Protein AF-A0A8K0MR04-F1 (afdb_monomer_lite)

Structure (mmCIF, N/CA/C/O backbone):
data_AF-A0A8K0MR04-F1
#
_entry.id   AF-A0A8K0MR04-F1
#
loop_
_atom_site.group_PDB
_atom_site.id
_atom_site.type_symbol
_atom_site.label_atom_id
_atom_site.label_alt_id
_atom_site.label_comp_id
_atom_site.label_asym_id
_atom_site.label_entity_id
_atom_site.label_seq_id
_atom_site.pdbx_PDB_ins_code
_atom_site.Cartn_x
_atom_site.Cartn_y
_atom_site.Cartn_z
_atom_site.occ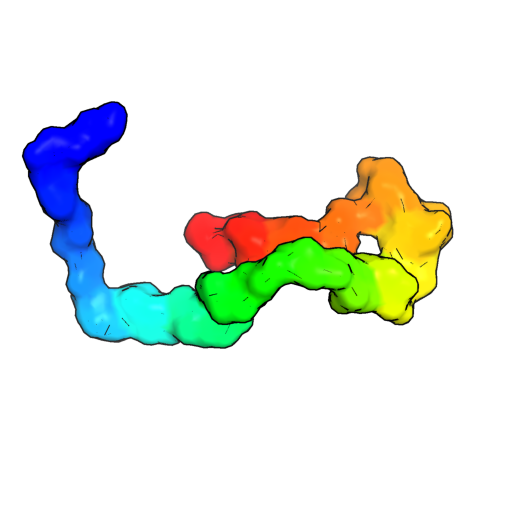upancy
_atom_site.B_iso_or_equiv
_atom_site.auth_seq_id
_atom_site.auth_comp_id
_atom_site.auth_asym_id
_atom_site.auth_atom_id
_atom_site.pdbx_PDB_model_num
ATOM 1 N N . MET A 1 1 ? 4.210 6.839 18.250 1.00 57.38 1 MET A N 1
ATOM 2 C CA . MET A 1 1 ? 3.178 5.780 18.207 1.00 57.38 1 MET A CA 1
ATOM 3 C C . MET A 1 1 ? 1.976 6.253 19.012 1.00 57.38 1 MET A C 1
ATOM 5 O O . MET A 1 1 ? 2.195 6.798 20.094 1.00 57.38 1 MET A O 1
ATOM 9 N N . PRO A 1 2 ? 0.741 6.151 18.496 1.00 82.50 2 PRO A N 1
ATOM 10 C CA . PRO A 1 2 ? -0.441 6.515 19.271 1.00 82.50 2 PRO A CA 1
ATOM 11 C C . PRO A 1 2 ? -0.541 5.633 20.527 1.00 82.50 2 PRO A C 1
ATOM 13 O O . PRO A 1 2 ? -0.277 4.438 20.475 1.00 82.50 2 PRO A O 1
ATOM 16 N N . ARG A 1 3 ? -0.883 6.241 21.671 1.00 90.12 3 ARG A N 1
ATOM 17 C CA . ARG A 1 3 ? -1.026 5.562 22.980 1.00 90.12 3 ARG A CA 1
ATOM 18 C C . ARG A 1 3 ? -2.380 4.863 23.168 1.00 90.12 3 ARG A C 1
ATOM 20 O O . ARG A 1 3 ? -2.590 4.220 24.187 1.00 90.12 3 ARG A O 1
ATOM 27 N N . LYS A 1 4 ? -3.295 5.040 22.214 1.00 92.31 4 LYS A N 1
ATOM 28 C CA . LYS A 1 4 ? -4.654 4.491 22.203 1.00 92.31 4 LYS A CA 1
ATOM 29 C C . LYS A 1 4 ? -5.023 4.057 20.789 1.00 92.31 4 LYS A C 1
ATOM 31 O O . LYS A 1 4 ? -4.469 4.591 19.826 1.00 92.31 4 LYS A O 1
ATOM 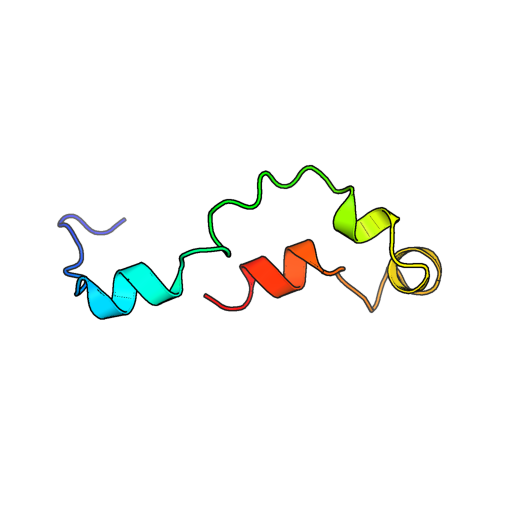36 N N . GLU A 1 5 ? -5.962 3.129 20.685 1.00 92.06 5 GLU A N 1
ATOM 37 C CA . GLU A 1 5 ? -6.496 2.654 19.409 1.00 92.06 5 GLU A CA 1
ATOM 38 C C . GLU A 1 5 ? -7.195 3.781 18.632 1.00 92.06 5 GLU A C 1
ATOM 40 O O . GLU A 1 5 ? -7.772 4.708 19.214 1.00 92.06 5 GLU A O 1
ATOM 45 N N . VAL A 1 6 ? -7.128 3.705 17.302 1.00 92.56 6 VAL A N 1
ATOM 46 C CA . VAL A 1 6 ? -7.849 4.603 16.393 1.00 92.56 6 VAL A CA 1
ATOM 47 C C . VAL A 1 6 ? -9.154 3.917 16.002 1.00 92.56 6 VAL A C 1
ATOM 49 O O . VAL A 1 6 ? -9.137 2.798 15.496 1.00 92.56 6 VAL A O 1
ATOM 52 N N . LEU A 1 7 ? -10.288 4.577 16.242 1.00 94.50 7 LEU A N 1
ATOM 53 C CA . LEU A 1 7 ? -11.600 4.029 15.898 1.00 94.50 7 LEU A CA 1
ATOM 54 C C . LEU A 1 7 ? -11.795 4.045 14.375 1.00 94.50 7 LEU A C 1
ATOM 56 O O . LEU A 1 7 ? -11.682 5.097 13.750 1.00 94.50 7 LEU A O 1
ATOM 60 N N . GLN A 1 8 ? -12.135 2.893 13.795 1.00 95.06 8 GLN A N 1
ATOM 61 C CA . GLN A 1 8 ? -12.464 2.738 12.375 1.00 95.06 8 GLN A CA 1
ATOM 62 C C . GLN A 1 8 ? -13.840 2.071 12.234 1.00 95.06 8 GLN A C 1
ATOM 64 O O . GLN A 1 8 ? -14.148 1.109 12.939 1.00 95.06 8 GLN A O 1
ATOM 69 N N . SER A 1 9 ? -14.688 2.573 11.330 1.00 97.31 9 SER A N 1
ATOM 70 C CA . SER A 1 9 ? -15.991 1.953 11.058 1.00 97.31 9 SER A CA 1
ATOM 71 C C . SER A 1 9 ? -15.828 0.650 10.264 1.00 97.31 9 SER A C 1
ATOM 73 O O . SER A 1 9 ? -14.897 0.510 9.469 1.00 97.31 9 SER A O 1
ATOM 75 N N . LYS A 1 10 ? -16.766 -0.300 10.404 1.00 96.88 10 LYS A N 1
ATOM 76 C CA . LYS A 1 10 ? -16.751 -1.544 9.604 1.00 96.88 10 LYS A CA 1
ATOM 77 C C . LYS A 1 10 ? -16.782 -1.264 8.095 1.00 96.88 10 LYS A C 1
ATOM 79 O O . LYS A 1 10 ? -16.127 -1.963 7.331 1.00 96.88 10 LYS A O 1
ATOM 84 N N . LYS A 1 11 ? -17.510 -0.220 7.677 1.00 96.50 11 LYS A N 1
ATOM 85 C CA . LYS A 1 11 ? -17.596 0.208 6.274 1.00 96.50 11 LYS A CA 1
ATOM 86 C C . LYS A 1 11 ? -16.256 0.737 5.760 1.00 96.50 11 LYS A C 1
ATOM 88 O O . LYS A 1 11 ? -15.898 0.454 4.624 1.00 96.50 11 LYS A O 1
ATOM 93 N N . ASP A 1 12 ? -15.524 1.490 6.579 1.00 94.75 12 ASP A N 1
ATOM 94 C CA . ASP A 1 12 ? -14.200 1.989 6.199 1.00 94.75 12 ASP A CA 1
ATOM 95 C C . ASP A 1 12 ? -13.149 0.881 6.214 1.00 94.75 12 ASP A C 1
ATOM 97 O O . ASP A 1 12 ? -12.300 0.853 5.331 1.00 94.75 12 ASP A O 1
ATOM 101 N N . ARG A 1 13 ? -13.246 -0.081 7.142 1.00 94.44 13 ARG A N 1
ATOM 102 C CA . ARG A 1 13 ? -12.375 -1.263 7.149 1.00 94.44 13 ARG A CA 1
ATOM 103 C C . ARG A 1 13 ? -12.549 -2.109 5.887 1.00 94.44 13 ARG A C 1
ATOM 105 O O . ARG A 1 13 ? -11.547 -2.577 5.356 1.00 94.44 13 ARG A O 1
ATOM 112 N N . ALA A 1 14 ? -13.777 -2.264 5.393 1.00 95.50 14 ALA A N 1
ATOM 113 C CA . ALA A 1 14 ? -14.061 -3.041 4.185 1.00 95.50 14 ALA A CA 1
ATOM 114 C C . ALA A 1 14 ? -13.421 -2.455 2.910 1.00 95.50 14 ALA A C 1
ATOM 116 O O . ALA A 1 14 ? -13.215 -3.171 1.940 1.00 95.50 14 ALA A O 1
ATOM 117 N N . LYS A 1 15 ? -13.058 -1.162 2.899 1.00 92.75 15 LYS A N 1
ATOM 118 C CA . LYS A 1 15 ? -12.339 -0.552 1.764 1.00 92.75 15 LYS A CA 1
ATOM 119 C C . LYS A 1 15 ? -10.929 -1.116 1.578 1.00 92.75 15 LYS A C 1
ATOM 121 O O . LYS A 1 15 ? -10.377 -0.980 0.496 1.00 92.75 15 LYS A O 1
ATOM 126 N N . LEU A 1 16 ? -10.350 -1.698 2.630 1.00 92.88 16 LEU A N 1
ATOM 127 C CA . LEU A 1 16 ? -9.012 -2.284 2.585 1.00 92.88 16 LEU A CA 1
ATOM 128 C C . LEU A 1 16 ? -9.022 -3.715 2.034 1.00 92.88 16 LEU A C 1
ATOM 130 O O . LEU A 1 16 ? -7.957 -4.219 1.687 1.00 92.88 16 LEU A O 1
ATOM 134 N N . ASP A 1 17 ? -10.188 -4.364 1.966 1.00 93.00 17 ASP A N 1
ATOM 135 C CA . ASP A 1 17 ? -10.308 -5.745 1.495 1.00 93.00 17 ASP A CA 1
ATOM 136 C C . ASP A 1 17 ? -9.825 -5.856 0.037 1.00 93.00 17 ASP A C 1
ATOM 138 O O . ASP A 1 17 ? -10.173 -5.049 -0.826 1.00 93.00 17 ASP A O 1
ATOM 142 N N . GLY A 1 18 ? -8.977 -6.845 -0.230 1.00 90.25 18 GLY A N 1
ATOM 143 C CA . GLY A 1 18 ? -8.238 -7.031 -1.482 1.00 90.25 18 GLY A CA 1
ATOM 144 C C . GLY A 1 18 ? -6.910 -6.262 -1.589 1.00 90.25 18 GLY A C 1
ATOM 145 O O . GLY A 1 18 ? -6.082 -6.620 -2.429 1.00 90.25 18 GLY A O 1
ATOM 146 N N . MET A 1 19 ? -6.675 -5.226 -0.772 1.00 89.94 19 MET A N 1
ATOM 147 C CA . MET A 1 19 ? -5.435 -4.434 -0.791 1.00 89.94 19 MET A CA 1
ATOM 148 C C . MET A 1 19 ? -4.421 -4.881 0.267 1.00 89.94 19 MET A C 1
ATOM 150 O O . MET A 1 19 ? -3.218 -4.893 -0.003 1.00 89.94 19 MET A O 1
ATOM 154 N N . TYR A 1 20 ? -4.873 -5.224 1.477 1.00 91.06 20 TYR A N 1
ATOM 155 C CA . TYR A 1 20 ? -3.971 -5.579 2.584 1.00 91.06 20 TYR A CA 1
ATOM 156 C C . TYR A 1 20 ? -3.461 -7.025 2.508 1.00 91.06 20 TYR A C 1
ATOM 158 O O . TYR A 1 20 ? -2.487 -7.374 3.169 1.00 91.06 20 TYR A O 1
ATOM 166 N N . GLU A 1 21 ? -4.105 -7.864 1.702 1.00 92.81 21 GLU A N 1
ATOM 167 C CA . GLU A 1 21 ? -3.802 -9.280 1.499 1.00 92.81 21 GLU A CA 1
ATOM 168 C C . GLU A 1 21 ? -2.580 -9.496 0.592 1.00 92.81 21 GLU A C 1
ATOM 170 O O . GLU A 1 21 ? -2.095 -10.620 0.455 1.00 92.81 21 GLU A O 1
ATOM 175 N N . CYS A 1 22 ? -2.060 -8.432 -0.029 1.00 92.31 22 CYS A N 1
ATOM 176 C CA . CYS A 1 22 ? -0.830 -8.484 -0.809 1.00 92.31 22 CYS A CA 1
ATOM 177 C C . CYS A 1 22 ? 0.359 -8.919 0.068 1.00 92.31 22 CYS A C 1
ATOM 179 O O . CYS A 1 22 ? 0.766 -8.213 0.988 1.00 92.31 22 CYS A O 1
ATOM 181 N N . ILE A 1 23 ? 0.966 -10.063 -0.262 1.00 93.38 23 ILE A N 1
ATOM 182 C CA . ILE A 1 23 ? 2.109 -10.640 0.472 1.00 93.38 23 ILE A CA 1
ATOM 183 C C . ILE A 1 23 ? 3.481 -10.151 -0.019 1.00 93.38 23 ILE A C 1
ATOM 185 O O . ILE A 1 23 ? 4.501 -10.743 0.321 1.00 93.38 23 ILE A O 1
ATOM 189 N N . LEU A 1 24 ? 3.521 -9.118 -0.867 1.00 89.44 24 LEU A N 1
ATOM 190 C CA . LEU A 1 24 ? 4.758 -8.553 -1.424 1.00 89.44 24 LEU A CA 1
ATOM 191 C C . LEU A 1 24 ? 5.667 -9.576 -2.141 1.00 89.44 24 LEU A C 1
ATOM 193 O O . LEU A 1 24 ? 6.882 -9.411 -2.190 1.00 89.44 24 LEU A O 1
ATOM 197 N N . CYS A 1 25 ? 5.098 -10.610 -2.770 1.00 91.75 25 CYS A N 1
ATOM 198 C CA . CYS A 1 25 ? 5.865 -11.665 -3.453 1.00 91.75 25 CYS A CA 1
ATOM 199 C C . CYS A 1 25 ? 6.493 -11.247 -4.799 1.00 91.75 25 CYS A C 1
ATOM 201 O O . CYS A 1 25 ? 7.032 -12.093 -5.507 1.00 91.75 25 CYS A O 1
ATOM 203 N N . VAL A 1 26 ? 6.416 -9.962 -5.170 1.00 86.38 26 VAL A N 1
ATOM 204 C CA . VAL A 1 26 ? 7.026 -9.333 -6.365 1.00 86.38 26 VAL A CA 1
ATOM 205 C C . VAL A 1 26 ? 6.512 -9.840 -7.726 1.00 86.38 26 VAL A C 1
ATOM 207 O O . VAL A 1 26 ? 6.644 -9.128 -8.717 1.00 86.38 26 VAL A O 1
ATOM 210 N N . TYR A 1 27 ? 5.843 -10.994 -7.783 1.00 88.00 27 TYR A N 1
ATOM 211 C CA . TYR A 1 27 ? 5.348 -11.631 -9.010 1.00 88.00 27 TYR A CA 1
ATOM 212 C C . TYR A 1 27 ? 4.554 -10.682 -9.911 1.00 88.00 27 TYR A C 1
ATOM 214 O O . TYR A 1 27 ? 4.783 -10.608 -11.116 1.00 88.00 27 TYR A O 1
ATOM 222 N N . TYR A 1 28 ? 3.654 -9.899 -9.315 1.00 85.19 28 TYR A N 1
ATOM 223 C CA . TYR A 1 28 ? 2.880 -8.929 -10.074 1.00 85.19 28 TYR A CA 1
ATOM 224 C C . TYR A 1 28 ? 3.783 -7.891 -10.734 1.00 85.19 28 TYR A C 1
ATOM 226 O O . TYR A 1 28 ? 3.580 -7.603 -11.901 1.00 85.19 28 TYR A O 1
ATOM 234 N N . SER A 1 29 ? 4.817 -7.382 -10.064 1.00 85.62 29 SER A N 1
ATOM 235 C CA . SER A 1 29 ? 5.715 -6.387 -10.657 1.00 85.62 29 SER A CA 1
ATOM 236 C C . SER A 1 29 ? 6.546 -6.943 -11.807 1.00 85.62 29 SER A C 1
ATOM 238 O O . SER A 1 29 ? 6.607 -6.309 -12.854 1.00 85.62 29 SER A O 1
ATOM 240 N N . THR A 1 30 ? 7.111 -8.144 -11.676 1.00 85.31 30 THR A N 1
ATOM 241 C CA . THR A 1 30 ? 7.912 -8.754 -12.753 1.00 85.31 30 THR A CA 1
ATOM 242 C C . THR A 1 30 ? 7.076 -9.272 -13.923 1.00 85.31 30 THR A C 1
ATOM 244 O O . THR A 1 30 ? 7.621 -9.489 -15.001 1.00 85.31 30 THR A O 1
ATOM 247 N N . SER A 1 31 ? 5.761 -9.440 -13.748 1.00 88.69 31 SER A N 1
ATOM 248 C CA . SER A 1 31 ? 4.855 -9.841 -14.832 1.00 88.69 31 SER A CA 1
ATOM 249 C C . SER A 1 31 ? 4.556 -8.730 -15.852 1.00 88.69 31 SER A C 1
ATOM 251 O O . SER A 1 31 ? 4.184 -9.039 -16.984 1.00 88.69 31 SER A O 1
ATOM 253 N N . TYR A 1 32 ? 4.734 -7.448 -15.498 1.00 88.44 32 TYR A N 1
ATOM 254 C CA . TYR A 1 32 ? 4.473 -6.329 -16.411 1.00 88.44 32 TYR A CA 1
ATOM 255 C C . TYR A 1 32 ? 5.750 -5.886 -17.139 1.00 88.44 32 TYR A C 1
ATOM 257 O O . TYR A 1 32 ? 6.694 -5.436 -16.485 1.00 88.44 32 TYR A O 1
ATOM 265 N N . PRO A 1 33 ? 5.774 -5.883 -18.488 1.00 88.50 33 PRO A N 1
ATOM 266 C CA . PRO A 1 33 ? 6.936 -5.430 -19.257 1.00 88.50 33 PRO A CA 1
ATOM 267 C C . PRO A 1 33 ? 7.370 -3.997 -18.930 1.00 88.50 33 PRO A C 1
ATOM 269 O O . PRO A 1 33 ? 8.558 -3.692 -18.964 1.00 88.50 33 PRO A O 1
ATOM 272 N N . SER A 1 34 ? 6.427 -3.127 -18.554 1.00 88.00 34 SER A N 1
ATOM 273 C CA . SER A 1 34 ? 6.704 -1.744 -18.149 1.00 88.00 34 SER A CA 1
ATOM 274 C C . SER A 1 34 ? 7.633 -1.646 -16.940 1.00 88.00 34 SER A C 1
ATOM 276 O O . SER A 1 34 ? 8.438 -0.723 -16.878 1.00 88.00 34 SER A O 1
ATOM 278 N N . TYR A 1 35 ? 7.565 -2.602 -16.010 1.00 87.06 35 TYR A N 1
ATOM 279 C CA . TYR A 1 35 ? 8.472 -2.663 -14.864 1.00 87.06 35 TYR A CA 1
ATOM 280 C C . TYR A 1 35 ? 9.902 -3.000 -15.290 1.00 87.06 35 TYR A C 1
ATOM 282 O O . TYR A 1 35 ? 10.854 -2.456 -14.744 1.00 87.06 35 TYR A O 1
ATOM 290 N N . CYS A 1 36 ? 10.063 -3.832 -16.322 1.00 85.75 36 CYS A N 1
ATOM 291 C CA . CYS A 1 36 ? 11.374 -4.149 -16.883 1.00 85.75 36 CYS A CA 1
ATOM 292 C C . CYS A 1 36 ? 11.921 -3.030 -17.784 1.00 85.75 36 CYS A C 1
ATOM 294 O O . CYS A 1 36 ? 13.128 -2.819 -17.826 1.00 85.75 36 CYS A O 1
ATOM 296 N N . TRP A 1 37 ? 11.057 -2.341 -18.532 1.00 89.31 37 TRP A N 1
ATOM 297 C CA . TRP A 1 37 ? 11.466 -1.363 -19.550 1.00 89.31 37 TRP A CA 1
ATOM 298 C C . TRP A 1 37 ? 11.627 0.051 -18.984 1.00 89.31 37 TRP A C 1
ATOM 300 O O . TRP A 1 37 ? 12.315 0.872 -19.584 1.00 89.31 37 TRP A O 1
ATOM 310 N N . ASN A 1 38 ? 10.996 0.348 -17.845 1.00 89.75 38 ASN A N 1
ATOM 311 C CA . ASN A 1 38 ? 11.072 1.647 -17.183 1.00 89.75 38 ASN A CA 1
ATOM 312 C C . ASN A 1 38 ? 11.114 1.513 -15.645 1.00 89.75 38 ASN A C 1
ATOM 314 O O . ASN A 1 38 ? 10.220 2.015 -14.957 1.00 89.75 38 ASN A O 1
ATOM 318 N N . PRO A 1 39 ? 12.133 0.836 -15.086 1.00 81.56 39 PRO A N 1
ATOM 319 C CA . PRO A 1 39 ? 12.201 0.555 -13.652 1.00 81.56 39 PRO A CA 1
ATOM 320 C C . PRO A 1 39 ? 12.373 1.816 -12.792 1.00 81.56 39 PRO A C 1
ATOM 322 O O . PRO A 1 39 ? 11.993 1.812 -11.625 1.00 81.56 39 PRO A O 1
ATOM 325 N N . GLU A 1 40 ? 12.922 2.900 -13.351 1.00 86.19 40 GLU A N 1
ATOM 326 C CA . GLU A 1 40 ? 13.156 4.139 -12.599 1.00 86.19 40 GLU A CA 1
ATOM 327 C C . GLU A 1 40 ? 11.906 5.013 -12.472 1.00 86.19 40 GLU A C 1
ATOM 329 O O . GLU A 1 40 ? 11.748 5.708 -11.471 1.00 86.19 40 GLU A O 1
ATOM 334 N N . SER A 1 41 ? 10.996 4.972 -13.453 1.00 89.06 41 SER A N 1
ATOM 335 C CA . SER A 1 41 ? 9.768 5.782 -13.408 1.00 89.06 41 SER A CA 1
ATOM 336 C C . SER A 1 41 ? 8.509 4.974 -13.080 1.00 89.06 41 SER A C 1
ATOM 338 O O . SER A 1 41 ? 7.518 5.558 -12.642 1.00 89.06 41 SER A O 1
ATOM 340 N N . TYR A 1 42 ? 8.501 3.651 -13.288 1.00 89.50 42 TYR A N 1
ATOM 341 C CA . TYR A 1 42 ? 7.357 2.790 -12.975 1.00 89.50 42 TYR A CA 1
ATOM 342 C C . TYR A 1 42 ? 7.641 1.900 -11.762 1.00 89.50 42 TYR A C 1
ATOM 344 O O . TYR A 1 42 ? 8.306 0.873 -11.852 1.00 89.50 42 TYR A O 1
ATOM 352 N N . LEU A 1 43 ? 7.046 2.265 -10.624 1.00 88.44 43 LEU A N 1
ATOM 353 C CA . LEU 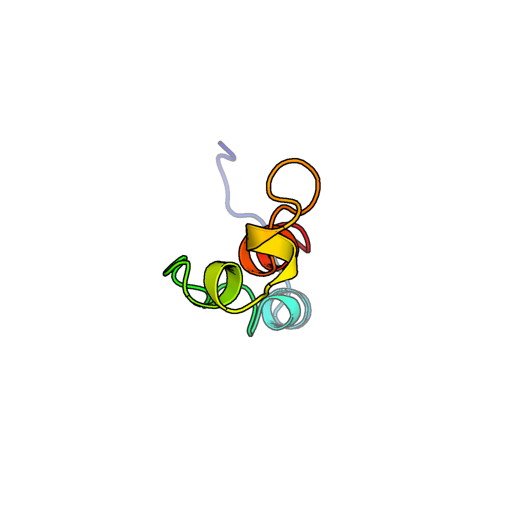A 1 43 ? 7.222 1.584 -9.333 1.00 88.44 43 LEU A CA 1
ATOM 354 C C . LEU A 1 43 ? 6.611 0.169 -9.277 1.00 88.44 43 LEU A C 1
ATOM 356 O O . LEU A 1 43 ? 6.899 -0.602 -8.362 1.00 88.44 43 LEU A O 1
ATOM 360 N N . GLY A 1 44 ? 5.769 -0.186 -10.249 1.00 89.94 44 GLY A N 1
ATOM 361 C CA . GLY A 1 44 ? 5.097 -1.478 -10.307 1.00 89.94 44 GLY A CA 1
ATOM 362 C C . GLY A 1 44 ? 3.726 -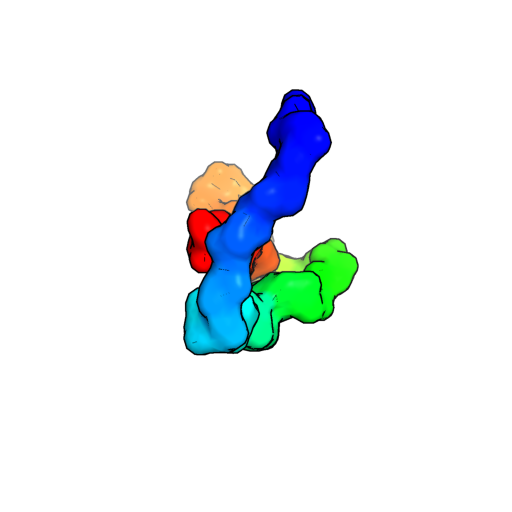1.510 -9.613 1.00 89.94 44 GLY A C 1
ATOM 363 O O . GLY A 1 44 ? 3.402 -0.661 -8.780 1.00 89.94 44 GLY A O 1
ATOM 364 N N . PRO A 1 45 ? 2.901 -2.516 -9.937 1.00 89.62 45 PRO A N 1
ATOM 365 C CA . PRO A 1 45 ? 1.537 -2.658 -9.435 1.00 89.62 45 PRO A CA 1
ATOM 366 C C . PRO A 1 45 ? 1.473 -2.834 -7.915 1.00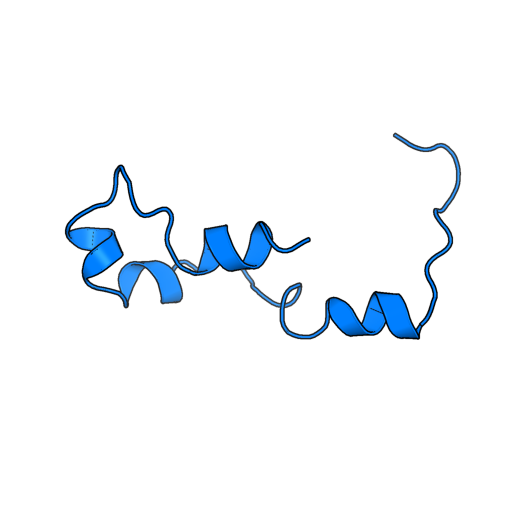 89.62 45 PRO A C 1
ATOM 368 O O . PRO A 1 45 ? 0.570 -2.293 -7.288 1.00 89.62 45 PRO 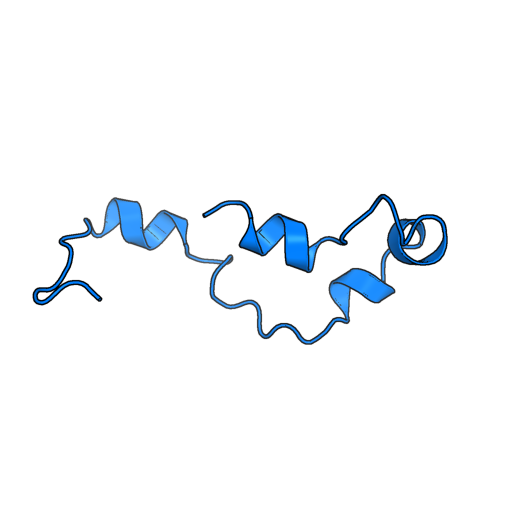A O 1
ATOM 371 N N . ALA A 1 46 ? 2.430 -3.545 -7.307 1.00 88.94 46 ALA A N 1
ATOM 372 C CA . ALA A 1 46 ? 2.444 -3.755 -5.860 1.00 88.94 46 ALA A CA 1
ATOM 373 C C . ALA A 1 46 ? 2.646 -2.433 -5.100 1.00 88.94 46 ALA A C 1
ATOM 375 O O . ALA A 1 46 ? 1.922 -2.153 -4.150 1.00 88.94 46 ALA A O 1
ATOM 376 N N . ALA A 1 47 ? 3.574 -1.583 -5.553 1.00 88.00 47 ALA A N 1
ATOM 377 C CA . ALA A 1 47 ? 3.809 -0.276 -4.941 1.00 88.00 47 ALA A CA 1
ATOM 378 C C . ALA A 1 47 ? 2.588 0.646 -5.082 1.00 88.00 47 ALA A C 1
ATOM 380 O O . ALA A 1 47 ? 2.199 1.308 -4.124 1.00 88.00 47 ALA A O 1
ATOM 381 N N . LEU A 1 48 ? 1.944 0.640 -6.253 1.00 87.94 48 LEU A N 1
ATOM 382 C CA . LEU A 1 48 ? 0.730 1.421 -6.494 1.00 87.94 48 LEU A CA 1
ATOM 383 C C . LEU A 1 48 ? -0.456 0.931 -5.650 1.00 87.94 48 LEU A C 1
ATOM 385 O O . LEU A 1 48 ? -1.209 1.748 -5.132 1.00 87.94 48 LEU A O 1
ATOM 389 N N . LEU A 1 49 ? -0.603 -0.384 -5.464 1.00 88.62 49 LEU A N 1
ATOM 390 C CA . LEU A 1 49 ? -1.636 -0.968 -4.604 1.00 88.62 49 LEU A CA 1
ATOM 391 C C . LEU A 1 49 ? -1.477 -0.514 -3.147 1.00 88.62 49 LEU A C 1
ATOM 393 O O . LEU A 1 49 ? -2.456 -0.120 -2.519 1.00 88.62 49 LEU A O 1
ATOM 397 N N . HIS A 1 50 ? -0.247 -0.524 -2.629 1.00 86.50 50 HIS A N 1
ATOM 398 C CA . HIS A 1 50 ? 0.047 -0.096 -1.260 1.00 86.50 50 HIS A CA 1
ATOM 399 C C . HIS A 1 50 ? -0.013 1.425 -1.057 1.00 86.50 50 HIS A C 1
ATOM 401 O O . HIS A 1 50 ? -0.189 1.870 0.072 1.00 86.50 50 HIS A O 1
ATOM 407 N N . ALA A 1 51 ? 0.114 2.223 -2.120 1.00 88.62 51 ALA A N 1
ATOM 408 C CA . ALA A 1 51 ? 0.016 3.682 -2.047 1.00 88.62 51 ALA A CA 1
ATOM 409 C C . ALA A 1 51 ? -1.431 4.198 -1.953 1.00 88.62 51 ALA A C 1
ATOM 411 O O . ALA A 1 51 ? -1.643 5.344 -1.571 1.00 88.62 51 ALA A O 1
ATOM 412 N N . ASN A 1 52 ? -2.422 3.368 -2.285 1.00 73.06 52 ASN A N 1
ATOM 413 C CA . ASN A 1 52 ? -3.841 3.739 -2.281 1.00 73.06 52 ASN A CA 1
ATOM 414 C C . ASN A 1 52 ? -4.501 3.607 -0.891 1.00 73.06 52 ASN A C 1
ATOM 416 O O . ASN A 1 52 ? -5.677 3.252 -0.804 1.00 73.06 52 ASN A O 1
ATOM 420 N N . TRP A 1 53 ? -3.738 3.849 0.180 1.00 64.50 53 TRP A N 1
ATOM 421 C CA . TRP A 1 53 ? -4.180 3.770 1.579 1.00 64.50 53 TRP A CA 1
ATOM 422 C C . TRP A 1 53 ? -4.484 5.151 2.162 1.00 64.50 53 TRP A C 1
ATOM 424 O O . TRP A 1 53 ? -3.706 6.095 1.899 1.00 64.50 53 TRP A O 1
#

Foldseek 3Di:
DDPDDDDDDPVRVVVCPPLVPDPPPCVQFVVDVCCVVPVPPDVGPNVVSNVVD

Sequence (53 aa):
MPRKEVLQSKKDRAKLDGMYECILCVYYSTSYPSYCWNPESYLGPAALLHANW

InterPro domains:
  IPR009051 Alpha-helical ferredoxin [G3DSA:1.10.1060.10] (1-53)
  IPR050573 Succinate Dehydrogenase/Fumarate Reductase Iron-Sulfur [PTHR11921] (3-52)

Radius of gyration: 15.1 Å; chains: 1; bounding box: 31×18×42 Å

pLDDT: mean 88.64, std 6.9, range [57.38, 97.31]

Secondary structure (DSSP, 8-state):
--SSPPP--HHHHGGGTTTTT----SHHHHHSHHHHH-TTT---HHHHHHH--

Organism: NCBI:txid2594499